Protein AF-A0A940ART0-F1 (afdb_monomer_lite)

Structure (mmCIF, N/CA/C/O backbone):
data_AF-A0A940ART0-F1
#
_entry.id   AF-A0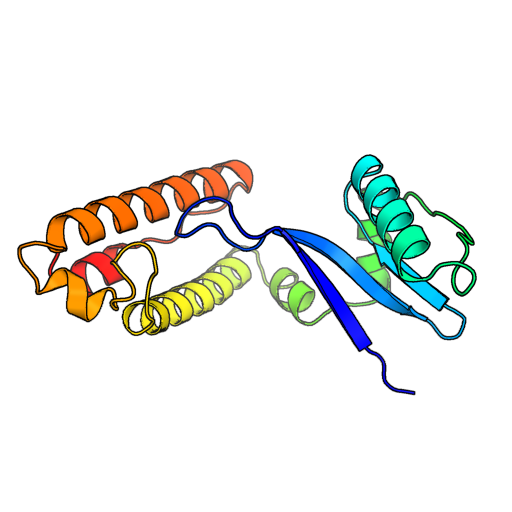A940ART0-F1
#
loop_
_atom_site.group_PDB
_atom_site.id
_atom_site.type_symbol
_atom_site.label_atom_id
_atom_site.label_alt_id
_atom_site.label_comp_id
_atom_site.label_asym_id
_atom_site.label_entity_id
_atom_site.label_seq_id
_atom_site.pdbx_PDB_ins_code
_atom_site.Cartn_x
_atom_site.Cartn_y
_atom_site.Cartn_z
_atom_site.occupancy
_atom_site.B_iso_or_equiv
_atom_site.auth_seq_id
_atom_site.auth_comp_id
_atom_site.auth_asym_id
_atom_site.auth_atom_id
_atom_site.pdbx_PDB_model_num
ATOM 1 N N . ALA A 1 1 ? 3.211 13.790 -30.205 1.00 50.28 1 ALA A N 1
ATOM 2 C CA . ALA A 1 1 ? 2.418 12.562 -30.009 1.00 50.28 1 ALA A CA 1
ATOM 3 C C . ALA A 1 1 ? 2.331 12.311 -28.513 1.00 50.28 1 ALA A C 1
ATOM 5 O O . ALA A 1 1 ? 3.366 12.383 -27.860 1.00 50.28 1 ALA A O 1
ATOM 6 N N . GLU A 1 2 ? 1.133 12.122 -27.962 1.00 52.03 2 GLU A N 1
ATOM 7 C CA . GLU A 1 2 ? 0.961 11.877 -26.525 1.00 52.03 2 GLU A CA 1
ATOM 8 C C . GLU A 1 2 ? 1.657 10.575 -26.121 1.00 52.03 2 GLU A C 1
ATOM 10 O O . GLU A 1 2 ? 1.363 9.498 -26.643 1.00 52.03 2 GLU A O 1
ATOM 15 N N . ARG A 1 3 ? 2.622 10.699 -25.209 1.00 63.81 3 ARG A N 1
ATOM 16 C CA . ARG A 1 3 ? 3.338 9.580 -24.605 1.00 63.81 3 ARG A CA 1
ATOM 17 C C . ARG A 1 3 ? 2.514 9.121 -23.411 1.00 63.81 3 ARG A C 1
ATOM 19 O O . ARG A 1 3 ? 2.660 9.669 -22.325 1.00 63.81 3 ARG A O 1
ATOM 26 N N . TRP A 1 4 ? 1.611 8.173 -23.624 1.00 79.31 4 TRP A N 1
ATOM 27 C CA . TRP A 1 4 ? 0.896 7.550 -22.518 1.00 79.31 4 TRP A CA 1
ATOM 28 C C . TRP A 1 4 ? 1.648 6.316 -22.027 1.00 79.31 4 TRP A C 1
ATOM 30 O O . TRP A 1 4 ? 2.200 5.534 -22.810 1.00 79.31 4 TRP A O 1
ATOM 40 N N . SER A 1 5 ? 1.660 6.168 -20.709 1.00 81.00 5 SER A N 1
ATOM 41 C CA . SER A 1 5 ? 2.113 4.981 -20.008 1.00 81.00 5 SER A CA 1
ATOM 42 C C . SER A 1 5 ? 1.091 4.609 -18.939 1.00 81.00 5 SER A C 1
ATOM 44 O O . SER A 1 5 ? 0.367 5.464 -18.425 1.00 81.00 5 SER A O 1
ATOM 46 N N . TRP A 1 6 ? 0.984 3.318 -18.647 1.00 81.75 6 TRP A N 1
ATOM 47 C CA . TRP A 1 6 ? 0.019 2.789 -17.696 1.00 81.75 6 TRP A CA 1
ATOM 48 C C . TRP A 1 6 ? 0.610 1.615 -16.925 1.00 81.75 6 TRP A C 1
ATOM 50 O O . TRP A 1 6 ? 1.357 0.810 -17.480 1.00 81.75 6 TRP A O 1
ATOM 60 N N . ASN A 1 7 ? 0.258 1.506 -15.646 1.00 83.69 7 ASN A N 1
ATOM 61 C CA . ASN A 1 7 ? 0.610 0.354 -14.828 1.00 83.69 7 ASN A CA 1
ATOM 62 C C . ASN A 1 7 ? -0.581 -0.595 -14.787 1.00 83.69 7 ASN A C 1
ATOM 64 O O . ASN A 1 7 ? -1.676 -0.215 -14.372 1.00 83.69 7 ASN A O 1
ATOM 68 N N . TRP A 1 8 ? -0.356 -1.839 -15.200 1.00 82.25 8 TRP A N 1
ATOM 69 C CA . TRP A 1 8 ? -1.316 -2.905 -14.977 1.00 82.25 8 TRP A CA 1
ATOM 70 C C . TRP A 1 8 ? -1.178 -3.385 -13.536 1.00 82.25 8 TRP A C 1
ATOM 72 O O . TRP A 1 8 ? -0.109 -3.848 -13.135 1.00 82.25 8 TRP A O 1
ATOM 82 N N . LEU A 1 9 ? -2.250 -3.239 -12.763 1.00 81.94 9 LEU A N 1
ATOM 83 C CA . LEU A 1 9 ? -2.268 -3.504 -11.331 1.00 81.94 9 LEU A CA 1
ATOM 84 C C . LEU A 1 9 ? -3.084 -4.757 -11.010 1.00 81.94 9 LEU A C 1
ATOM 86 O O . LEU A 1 9 ? -4.188 -4.945 -11.523 1.00 81.94 9 LEU A O 1
ATOM 90 N N . GLU A 1 10 ? -2.552 -5.579 -10.117 1.00 78.12 10 GLU A N 1
ATOM 91 C CA . GLU A 1 10 ? -3.314 -6.554 -9.346 1.00 78.12 10 GLU A CA 1
ATOM 92 C C . GLU A 1 10 ? -3.697 -5.903 -8.023 1.00 78.12 10 GLU A C 1
ATOM 94 O O . GLU A 1 10 ? -2.828 -5.452 -7.273 1.00 78.12 10 GLU A O 1
ATOM 99 N N . ARG A 1 11 ? -5.000 -5.842 -7.740 1.00 72.94 11 ARG A N 1
ATOM 100 C CA . ARG A 1 11 ? -5.470 -5.335 -6.451 1.00 72.94 11 ARG A CA 1
ATOM 101 C C . ARG A 1 11 ? -5.043 -6.287 -5.347 1.00 72.94 11 ARG A C 1
ATOM 103 O O . ARG A 1 11 ? -5.284 -7.490 -5.455 1.00 72.94 11 ARG A O 1
ATOM 110 N N . GLY A 1 12 ? -4.461 -5.743 -4.283 1.00 60.41 12 GLY A N 1
ATOM 111 C CA . GLY A 1 12 ? -4.141 -6.513 -3.086 1.00 60.41 12 GLY A CA 1
ATOM 112 C C . GLY A 1 12 ? -5.377 -7.261 -2.575 1.00 60.41 12 GLY A C 1
ATOM 113 O O . GLY A 1 12 ? -6.456 -6.684 -2.441 1.00 60.41 12 GLY A O 1
ATOM 114 N N . ALA A 1 13 ? -5.234 -8.564 -2.317 1.00 46.66 13 ALA A N 1
ATOM 115 C CA . ALA A 1 13 ? -6.346 -9.446 -1.945 1.00 46.66 13 ALA A CA 1
ATOM 116 C C . ALA A 1 13 ? -6.867 -9.238 -0.503 1.00 46.66 13 ALA A C 1
ATOM 118 O O . ALA A 1 13 ? -7.860 -9.852 -0.119 1.00 46.66 13 ALA A O 1
ATOM 119 N N . MET A 1 14 ? -6.224 -8.382 0.298 1.00 44.31 14 MET A N 1
ATOM 120 C CA . MET A 1 14 ? -6.563 -8.098 1.698 1.00 44.31 14 MET A CA 1
ATOM 121 C C . MET A 1 14 ? -6.641 -6.589 1.939 1.00 44.31 14 MET A C 1
ATOM 123 O O . MET A 1 14 ? -5.988 -5.805 1.248 1.00 44.31 14 MET A O 1
ATOM 127 N N . MET A 1 15 ? -7.465 -6.166 2.906 1.00 36.78 15 MET A N 1
ATOM 128 C CA . MET A 1 15 ? -7.635 -4.741 3.194 1.00 36.78 15 MET A CA 1
ATOM 129 C C . MET A 1 15 ? -6.355 -4.133 3.774 1.00 36.78 15 MET A C 1
ATOM 131 O O . MET A 1 15 ? -5.968 -4.449 4.889 1.00 36.78 15 MET A O 1
ATOM 135 N N . GLY A 1 16 ? -5.734 -3.251 2.986 1.00 46.62 16 GLY A N 1
ATOM 136 C CA . GLY A 1 16 ? -4.417 -2.671 3.265 1.00 46.62 16 GLY A CA 1
ATOM 137 C C . GLY A 1 16 ? -3.352 -3.033 2.226 1.00 46.62 16 GLY A C 1
ATOM 138 O O . GLY A 1 16 ? -2.393 -2.284 2.071 1.00 46.62 16 GLY A O 1
ATOM 139 N N . GLY A 1 17 ? -3.560 -4.106 1.452 1.00 47.41 17 GLY A N 1
ATOM 140 C CA . GLY A 1 17 ? -2.586 -4.574 0.470 1.00 47.41 17 GLY A CA 1
ATOM 141 C C . GLY A 1 17 ? -2.352 -3.551 -0.640 1.00 47.41 17 GLY A C 1
ATOM 142 O O . GLY A 1 17 ? -3.289 -3.173 -1.347 1.00 47.41 17 GLY A O 1
ATOM 143 N N . MET A 1 18 ? -1.099 -3.118 -0.801 1.00 54.75 18 MET A N 1
ATOM 144 C CA . MET A 1 18 ? -0.706 -2.240 -1.902 1.00 54.75 18 MET A CA 1
ATOM 145 C C . MET A 1 18 ? -0.989 -2.919 -3.247 1.00 54.75 18 MET A C 1
ATOM 147 O O . MET A 1 18 ? -0.723 -4.112 -3.423 1.00 54.75 18 MET A O 1
ATOM 151 N N . ASP A 1 19 ? -1.515 -2.150 -4.202 1.00 74.12 19 ASP A N 1
ATOM 152 C CA . ASP A 1 19 ? -1.696 -2.615 -5.573 1.00 74.12 19 ASP A CA 1
ATOM 153 C C . ASP A 1 19 ? -0.348 -3.076 -6.135 1.00 74.12 19 ASP A C 1
ATOM 155 O O . ASP A 1 19 ? 0.631 -2.325 -6.188 1.00 74.12 19 ASP A O 1
ATOM 159 N N . ARG A 1 20 ? -0.288 -4.329 -6.577 1.00 71.75 20 ARG A N 1
ATOM 160 C CA . ARG A 1 20 ? 0.927 -4.889 -7.149 1.00 71.75 20 ARG A CA 1
ATOM 161 C C . ARG A 1 20 ? 0.999 -4.526 -8.622 1.00 71.75 20 ARG A C 1
ATOM 163 O O . ARG A 1 20 ? 0.130 -4.907 -9.404 1.00 71.75 20 ARG A O 1
ATOM 170 N N . ILE A 1 21 ? 2.084 -3.874 -9.032 1.00 80.19 21 ILE A N 1
ATOM 171 C CA . ILE A 1 21 ? 2.361 -3.651 -10.454 1.00 80.19 21 ILE A CA 1
ATOM 172 C C . ILE A 1 21 ? 2.720 -4.990 -11.106 1.00 80.19 21 ILE A C 1
ATOM 174 O O . ILE A 1 21 ? 3.742 -5.613 -10.804 1.00 80.19 21 ILE A O 1
ATOM 178 N N . LEU A 1 22 ? 1.860 -5.441 -12.014 1.00 81.88 22 LEU A N 1
ATOM 179 C CA . LEU A 1 22 ? 2.071 -6.629 -12.826 1.00 81.88 22 LEU A CA 1
ATOM 180 C C . LEU A 1 22 ? 2.962 -6.315 -14.030 1.00 81.88 22 LEU A C 1
ATOM 182 O O . LEU A 1 22 ? 3.933 -7.030 -14.286 1.00 81.88 22 LEU A O 1
ATOM 186 N N . ALA A 1 23 ? 2.655 -5.239 -14.748 1.00 84.56 23 ALA A N 1
ATOM 187 C CA . ALA A 1 23 ? 3.419 -4.810 -15.910 1.00 84.56 23 ALA A CA 1
ATOM 188 C C . ALA A 1 23 ? 3.329 -3.296 -16.101 1.00 84.56 23 ALA A C 1
ATOM 190 O O . ALA A 1 23 ? 2.321 -2.675 -15.759 1.00 84.56 23 ALA A O 1
ATOM 191 N N . HIS A 1 24 ? 4.367 -2.728 -16.703 1.00 85.75 24 HIS A N 1
ATOM 192 C CA . HIS A 1 24 ? 4.345 -1.373 -17.230 1.00 85.75 24 HIS A CA 1
ATOM 193 C C . HIS A 1 24 ? 4.062 -1.421 -18.731 1.00 85.75 24 HIS A C 1
ATOM 195 O O . HIS A 1 24 ? 4.720 -2.156 -19.467 1.00 85.75 24 HIS A O 1
ATOM 201 N N . LEU A 1 25 ? 3.070 -0.661 -19.183 1.00 89.25 25 LEU A N 1
ATOM 202 C CA . LEU A 1 25 ? 2.672 -0.572 -20.581 1.00 89.25 25 LEU A CA 1
ATOM 203 C C . LEU A 1 25 ? 2.961 0.838 -21.080 1.00 89.25 25 LEU A C 1
ATOM 205 O O . LEU A 1 25 ? 2.524 1.812 -20.471 1.00 89.25 25 LEU A O 1
ATOM 209 N N . SER A 1 26 ? 3.655 0.964 -22.205 1.00 87.94 26 SER A N 1
ATOM 210 C CA . SER A 1 26 ? 3.927 2.265 -22.816 1.00 87.94 26 SER A CA 1
ATOM 211 C C . SER A 1 26 ? 3.775 2.220 -24.329 1.00 87.94 26 SER A C 1
ATOM 213 O O . SER A 1 26 ? 4.085 1.223 -24.986 1.00 87.94 26 SER A O 1
ATOM 215 N N . ARG A 1 27 ? 3.278 3.315 -24.906 1.00 84.25 27 ARG A N 1
ATOM 216 C CA . ARG A 1 27 ? 3.183 3.440 -26.360 1.00 84.25 27 ARG A CA 1
ATOM 217 C C . ARG A 1 27 ? 4.548 3.733 -26.974 1.00 84.25 27 ARG A C 1
ATOM 219 O O . ARG A 1 27 ? 5.235 4.668 -26.564 1.00 84.25 27 ARG A O 1
ATOM 226 N N . THR A 1 28 ? 4.884 2.993 -28.022 1.00 82.56 28 THR A N 1
ATOM 227 C CA . THR A 1 28 ? 5.987 3.302 -28.936 1.00 82.56 28 THR A CA 1
ATOM 228 C C . THR A 1 28 ? 5.423 3.867 -30.250 1.00 82.56 28 THR A C 1
ATOM 230 O O . THR A 1 28 ? 4.208 3.809 -30.472 1.00 82.56 28 THR A O 1
ATOM 233 N N . PRO A 1 29 ? 6.253 4.458 -31.132 1.00 80.88 29 PRO A N 1
ATOM 234 C CA . PRO A 1 29 ? 5.789 4.923 -32.442 1.00 80.88 29 PRO A CA 1
ATOM 235 C C . PRO A 1 29 ? 5.077 3.826 -33.245 1.00 80.88 29 PRO A C 1
ATOM 237 O O . PRO A 1 29 ? 4.038 4.090 -33.847 1.00 80.88 29 PRO A O 1
ATOM 240 N N . ASP A 1 30 ? 5.588 2.596 -33.145 1.00 82.69 30 ASP A N 1
ATOM 241 C CA . ASP A 1 30 ? 5.177 1.461 -33.972 1.00 82.69 30 ASP A CA 1
ATOM 242 C C . ASP A 1 30 ? 4.384 0.393 -33.197 1.00 82.69 30 ASP A C 1
ATOM 244 O O . ASP A 1 30 ? 4.125 -0.689 -33.722 1.00 82.69 30 ASP A O 1
ATOM 248 N N . GLY A 1 31 ? 3.993 0.655 -31.944 1.00 86.44 31 GLY A N 1
ATOM 249 C CA . GLY A 1 31 ? 3.235 -0.323 -31.168 1.00 86.44 31 GLY A CA 1
ATOM 250 C C . GLY A 1 31 ? 3.129 -0.056 -29.669 1.00 86.44 31 GLY A C 1
ATOM 251 O O . GLY A 1 31 ? 3.056 1.081 -29.199 1.00 86.44 31 GLY A O 1
ATOM 252 N N . LEU A 1 32 ? 3.069 -1.155 -28.921 1.00 87.88 32 LEU A N 1
ATOM 253 C CA . LEU A 1 32 ? 2.921 -1.195 -27.472 1.00 87.88 32 LEU A CA 1
ATOM 254 C C . LEU A 1 32 ? 4.102 -1.964 -26.879 1.00 87.88 32 LEU A C 1
ATOM 256 O O . LEU A 1 32 ? 4.333 -3.119 -27.236 1.00 87.88 32 LEU A O 1
ATOM 260 N N . LEU A 1 33 ? 4.833 -1.330 -25.967 1.00 89.62 33 LEU A N 1
ATOM 261 C CA . LEU A 1 33 ? 5.858 -1.978 -25.162 1.00 89.62 33 LEU A CA 1
ATOM 262 C C . LEU A 1 33 ? 5.248 -2.411 -23.829 1.00 89.62 33 LEU A C 1
ATOM 264 O O . LEU A 1 33 ? 4.572 -1.625 -23.167 1.00 89.62 33 LEU A O 1
ATOM 268 N N . VAL A 1 34 ? 5.513 -3.657 -23.438 1.00 89.06 34 VAL A N 1
ATOM 269 C CA . VAL A 1 34 ? 5.074 -4.233 -22.164 1.00 89.06 34 VAL A CA 1
ATOM 270 C C . VAL A 1 34 ? 6.296 -4.745 -21.416 1.00 89.06 34 VAL A C 1
ATOM 272 O O . VAL A 1 34 ? 6.975 -5.663 -21.878 1.00 89.06 34 VAL A O 1
ATOM 275 N N . GLU A 1 35 ? 6.573 -4.161 -20.257 1.00 87.75 35 GLU A N 1
ATOM 276 C CA . GLU A 1 35 ? 7.710 -4.513 -19.410 1.00 87.75 35 GLU A CA 1
ATOM 277 C C . GLU A 1 35 ? 7.226 -5.210 -18.137 1.00 87.75 35 GLU A C 1
ATOM 279 O O . GLU A 1 35 ? 6.352 -4.716 -17.424 1.00 87.75 35 GLU A O 1
ATOM 284 N N . CYS A 1 36 ? 7.801 -6.380 -17.848 1.00 85.81 36 CYS A N 1
ATOM 285 C CA . CYS A 1 36 ? 7.457 -7.202 -16.687 1.00 85.81 36 CYS A CA 1
ATOM 286 C C . CYS A 1 36 ? 8.737 -7.7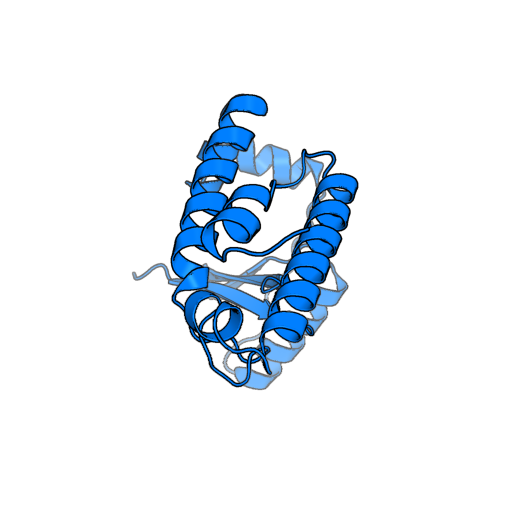75 -16.068 1.00 85.81 36 CYS A C 1
ATOM 288 O O . CYS A 1 36 ? 9.705 -8.044 -16.774 1.00 85.81 36 CYS A O 1
ATOM 290 N N . MET A 1 37 ? 8.716 -8.057 -14.764 1.00 79.00 37 MET A N 1
ATOM 291 C CA . MET A 1 37 ? 9.864 -8.646 -14.052 1.00 79.00 37 MET A CA 1
ATOM 292 C C . MET A 1 37 ? 9.956 -10.177 -14.160 1.00 79.00 37 MET A C 1
ATOM 294 O O . MET A 1 37 ? 10.956 -10.764 -13.762 1.00 79.00 37 MET A O 1
ATOM 298 N N . ALA A 1 38 ? 8.925 -10.846 -14.683 1.00 78.69 38 ALA A N 1
ATOM 299 C CA . ALA A 1 38 ? 8.874 -12.303 -14.770 1.00 78.69 38 ALA A CA 1
ATOM 300 C C . ALA A 1 38 ? 8.412 -12.765 -16.154 1.00 78.69 38 ALA A C 1
ATOM 302 O O . ALA A 1 38 ? 7.462 -12.218 -16.715 1.00 78.69 38 ALA A O 1
ATOM 303 N N . LYS A 1 39 ? 9.043 -13.828 -16.671 1.00 77.81 39 LYS A N 1
ATOM 304 C CA . LYS A 1 39 ? 8.712 -14.409 -17.981 1.00 77.81 39 LYS A CA 1
ATOM 305 C C . LYS A 1 39 ? 7.254 -14.868 -18.064 1.00 77.81 39 LYS A C 1
ATOM 307 O O . LYS A 1 39 ? 6.578 -14.487 -19.009 1.00 77.81 39 LYS A O 1
ATOM 312 N N . GLY A 1 40 ? 6.774 -15.608 -17.059 1.00 81.25 40 GLY A N 1
ATOM 313 C CA . GLY A 1 40 ? 5.380 -16.069 -17.022 1.00 81.25 40 GLY A CA 1
ATOM 314 C C . GLY A 1 40 ? 4.392 -14.905 -17.089 1.00 81.25 40 GLY A C 1
ATOM 315 O O . GLY A 1 40 ? 3.444 -14.936 -17.857 1.00 81.25 40 GLY A O 1
ATOM 316 N N . ARG A 1 41 ? 4.711 -13.792 -16.422 1.00 83.75 41 ARG A N 1
ATOM 317 C CA . ARG A 1 41 ? 3.880 -12.588 -16.469 1.00 83.75 41 ARG A CA 1
ATOM 318 C C . ARG A 1 41 ? 3.869 -11.908 -17.837 1.00 83.75 41 ARG A C 1
ATOM 320 O O . ARG A 1 41 ? 2.852 -11.354 -18.234 1.00 83.75 41 ARG A O 1
ATOM 327 N N . ALA A 1 42 ? 4.979 -11.962 -18.570 1.00 85.06 42 ALA A N 1
ATOM 328 C CA . ALA A 1 42 ? 5.023 -11.485 -19.948 1.00 85.06 42 ALA A CA 1
ATOM 329 C C . ALA A 1 42 ? 4.207 -12.380 -20.899 1.00 85.06 42 ALA A C 1
ATOM 331 O O . ALA A 1 42 ? 3.718 -11.894 -21.918 1.00 85.06 42 ALA A O 1
ATOM 332 N N . ASP A 1 43 ? 4.075 -13.673 -20.591 1.00 86.62 43 ASP A N 1
ATOM 333 C CA . ASP A 1 43 ? 3.200 -14.593 -21.325 1.00 86.62 43 ASP A CA 1
ATOM 334 C C . ASP A 1 43 ? 1.721 -14.278 -21.029 1.00 86.62 43 ASP A C 1
ATOM 336 O O . ASP A 1 43 ? 0.941 -14.102 -21.966 1.00 86.62 43 ASP A O 1
ATOM 340 N N . ASP A 1 44 ? 1.366 -14.076 -19.756 1.00 85.50 44 ASP A N 1
ATOM 341 C CA . ASP A 1 44 ? 0.010 -13.692 -19.333 1.00 85.50 44 ASP A CA 1
ATOM 342 C C . ASP A 1 44 ? -0.420 -12.341 -19.929 1.00 85.50 44 ASP A C 1
ATOM 344 O O . ASP A 1 44 ? -1.523 -12.201 -20.464 1.00 85.50 44 ASP A O 1
ATOM 348 N N . ALA A 1 45 ? 0.470 -11.342 -19.889 1.00 87.31 45 ALA A N 1
ATOM 349 C CA . ALA A 1 45 ? 0.219 -10.021 -20.457 1.00 87.31 45 ALA A CA 1
ATOM 350 C C . ALA A 1 45 ? -0.029 -10.088 -21.964 1.00 87.31 45 ALA A C 1
ATOM 352 O O . ALA A 1 45 ? -0.955 -9.456 -22.471 1.00 87.31 45 ALA A O 1
ATOM 353 N N . ARG A 1 46 ? 0.774 -10.883 -22.680 1.00 87.44 46 ARG A N 1
ATOM 354 C CA . ARG A 1 46 ? 0.594 -11.100 -24.114 1.00 87.44 46 ARG A CA 1
ATOM 355 C C . ARG A 1 46 ? -0.771 -11.715 -24.403 1.00 87.44 46 ARG A C 1
ATOM 357 O O . ARG A 1 46 ? -1.489 -11.182 -25.243 1.00 87.44 46 ARG A O 1
ATOM 364 N N . ALA A 1 47 ? -1.118 -12.805 -23.719 1.00 88.00 47 ALA A N 1
ATOM 365 C CA . ALA A 1 47 ? -2.380 -13.503 -23.941 1.00 88.00 47 ALA A CA 1
ATOM 366 C C . ALA A 1 47 ? -3.583 -12.574 -23.714 1.00 88.00 47 ALA A C 1
ATOM 368 O O . ALA A 1 47 ? -4.510 -12.548 -24.522 1.00 88.00 47 ALA A O 1
ATOM 369 N N . MET A 1 48 ? -3.535 -11.759 -22.656 1.00 87.88 48 MET A N 1
ATOM 370 C CA . MET A 1 48 ? -4.565 -10.763 -22.366 1.00 87.88 48 MET A CA 1
ATOM 371 C C . MET A 1 48 ? -4.665 -9.696 -23.467 1.00 87.88 48 MET A C 1
ATOM 373 O O . MET A 1 48 ? -5.762 -9.402 -23.938 1.00 87.88 48 MET A O 1
ATOM 377 N N . ILE A 1 49 ? -3.536 -9.144 -23.920 1.00 88.38 49 ILE A N 1
ATOM 378 C CA . ILE A 1 49 ? -3.524 -8.098 -24.952 1.00 88.38 49 ILE A CA 1
ATOM 379 C C . ILE A 1 49 ? -4.012 -8.640 -26.296 1.00 88.38 49 ILE A C 1
ATOM 381 O O . ILE A 1 49 ? -4.825 -7.985 -26.939 1.00 88.38 49 ILE A O 1
ATOM 385 N N . GLU A 1 50 ? -3.564 -9.826 -26.715 1.00 88.06 50 GLU A N 1
ATOM 386 C CA . GLU A 1 50 ? -4.022 -10.463 -27.958 1.00 88.06 50 GLU A CA 1
ATOM 387 C C . GLU A 1 50 ? -5.530 -10.774 -27.898 1.00 88.06 50 GLU A C 1
ATOM 389 O O . GLU A 1 50 ? -6.246 -10.538 -28.871 1.00 88.06 50 GLU A O 1
ATOM 394 N N . ALA A 1 51 ? -6.045 -11.212 -26.743 1.00 87.06 51 ALA A N 1
ATOM 395 C CA . ALA A 1 51 ? -7.478 -11.437 -26.554 1.00 87.06 51 ALA A CA 1
ATOM 396 C C . ALA A 1 51 ? -8.304 -10.140 -26.649 1.00 87.06 51 ALA A C 1
ATOM 398 O O . ALA A 1 51 ? -9.374 -10.137 -27.256 1.00 87.06 51 ALA A O 1
ATOM 399 N N . CYS A 1 52 ? -7.812 -9.035 -26.081 1.00 86.69 52 CYS A N 1
ATOM 400 C CA . CYS A 1 52 ? -8.505 -7.743 -26.091 1.00 86.69 52 CYS A CA 1
ATOM 401 C C . CYS A 1 52 ? -8.393 -7.005 -27.434 1.00 86.69 52 CYS A C 1
ATOM 403 O O . CYS A 1 52 ? -9.351 -6.377 -27.879 1.00 86.69 52 CYS A O 1
ATOM 405 N N . ALA A 1 53 ? -7.221 -7.046 -28.069 1.00 83.44 53 ALA A N 1
ATOM 406 C CA . ALA A 1 53 ? -6.948 -6.335 -29.315 1.00 83.44 53 ALA A CA 1
ATOM 407 C C . ALA A 1 53 ? -7.432 -7.099 -30.558 1.00 83.44 53 ALA A C 1
ATOM 409 O O . ALA A 1 53 ? -7.537 -6.512 -31.639 1.00 83.44 53 ALA A O 1
ATOM 410 N N . GLY A 1 54 ? -7.711 -8.400 -30.432 1.00 79.00 54 GLY A N 1
ATOM 411 C CA . GLY A 1 54 ? -8.044 -9.254 -31.567 1.00 79.00 54 GLY A CA 1
ATOM 412 C C . GLY A 1 54 ? -6.951 -9.186 -32.638 1.00 79.00 54 GLY A C 1
ATOM 413 O O . GLY A 1 54 ? -5.768 -9.296 -32.341 1.00 79.00 54 GLY A O 1
ATOM 414 N N . GLY A 1 55 ? -7.332 -8.948 -33.897 1.00 79.00 55 GLY A N 1
ATOM 415 C CA . GLY A 1 55 ? -6.381 -8.824 -35.012 1.00 79.00 55 GLY A CA 1
ATOM 416 C C . GLY A 1 55 ? -5.616 -7.494 -35.089 1.00 79.00 55 GLY A C 1
ATOM 417 O O . GLY A 1 55 ? -4.807 -7.325 -35.998 1.00 79.00 55 GLY A O 1
ATOM 418 N N . ALA A 1 56 ? -5.876 -6.535 -34.192 1.00 81.56 56 ALA A N 1
ATOM 419 C CA . ALA A 1 56 ? -5.256 -5.208 -34.239 1.00 81.56 56 ALA A CA 1
ATOM 420 C C . ALA A 1 56 ? -3.850 -5.161 -33.619 1.00 81.56 56 ALA A C 1
ATOM 422 O O . ALA A 1 56 ? -3.110 -4.205 -33.852 1.00 81.56 56 ALA A O 1
ATOM 423 N N . ALA A 1 57 ? -3.474 -6.174 -32.838 1.00 80.31 57 ALA A N 1
ATOM 424 C CA . ALA A 1 57 ? -2.138 -6.305 -32.277 1.00 80.31 57 ALA A CA 1
ATOM 425 C C . ALA A 1 57 ? -1.648 -7.741 -32.447 1.00 80.31 57 ALA A C 1
ATOM 427 O O . ALA A 1 57 ? -2.365 -8.695 -32.161 1.00 80.31 57 ALA A O 1
ATOM 428 N N . ALA A 1 58 ? -0.405 -7.885 -32.890 1.00 81.50 58 ALA A N 1
ATOM 429 C CA . ALA A 1 58 ? 0.286 -9.160 -32.936 1.00 81.50 58 ALA A CA 1
ATOM 430 C C . ALA A 1 58 ? 1.603 -9.030 -32.181 1.00 81.50 58 ALA A C 1
ATOM 432 O O . ALA A 1 58 ? 2.239 -7.972 -32.181 1.00 81.50 58 ALA A O 1
ATOM 433 N N . PHE A 1 59 ? 2.026 -10.115 -31.544 1.00 85.38 59 PHE A N 1
ATOM 434 C CA . PHE A 1 59 ? 3.337 -10.170 -30.925 1.00 85.38 59 PHE A CA 1
ATOM 435 C C . PHE A 1 59 ? 4.443 -9.931 -31.960 1.00 85.38 59 PHE A C 1
ATOM 437 O O . PHE A 1 59 ? 4.603 -10.708 -32.900 1.00 85.38 59 PHE A O 1
ATOM 444 N N . ALA A 1 60 ? 5.220 -8.868 -31.753 1.00 87.56 60 ALA A N 1
ATOM 445 C CA . ALA A 1 60 ? 6.343 -8.524 -32.616 1.00 87.56 60 ALA A CA 1
ATOM 446 C C . ALA A 1 60 ? 7.647 -9.176 -32.134 1.00 87.56 60 ALA A C 1
ATOM 448 O O . ALA A 1 60 ? 8.293 -9.915 -32.874 1.00 87.56 60 ALA A O 1
ATOM 449 N N . SER A 1 61 ? 8.051 -8.910 -30.889 1.00 87.69 61 SER A N 1
ATOM 450 C CA . SER A 1 61 ? 9.307 -9.413 -30.332 1.00 87.69 61 SER A CA 1
ATOM 451 C C . SER A 1 61 ? 9.302 -9.428 -28.801 1.00 87.69 61 SER A C 1
ATOM 453 O O . SER A 1 61 ? 8.461 -8.813 -28.145 1.00 87.69 61 SER A O 1
ATOM 455 N N . ARG A 1 62 ? 10.264 -10.156 -28.221 1.00 86.19 62 ARG A N 1
ATOM 456 C CA . ARG A 1 62 ? 10.562 -10.155 -26.785 1.00 86.19 62 ARG A CA 1
ATOM 457 C C . ARG A 1 62 ? 12.059 -10.003 -26.593 1.00 86.19 62 ARG A C 1
ATOM 459 O O . ARG A 1 62 ? 12.833 -10.762 -27.167 1.00 86.19 62 ARG A O 1
ATOM 466 N N . SER A 1 63 ? 12.434 -9.089 -25.709 1.00 82.94 63 SER A N 1
ATOM 467 C CA . SER A 1 63 ? 13.772 -9.023 -25.136 1.00 82.94 63 SER A CA 1
ATOM 468 C C . SER A 1 63 ? 13.697 -9.480 -23.686 1.00 82.94 63 SER A C 1
ATOM 470 O O . SER A 1 63 ? 12.869 -8.986 -22.925 1.00 82.94 63 SER A O 1
ATOM 472 N N . VAL A 1 64 ? 14.551 -10.425 -23.305 1.00 81.31 64 VAL A N 1
ATOM 473 C CA . VAL A 1 64 ? 14.785 -10.766 -21.900 1.00 81.31 64 VAL A CA 1
ATOM 474 C C . VAL A 1 64 ? 16.136 -10.180 -21.548 1.00 81.31 64 VAL A C 1
ATOM 47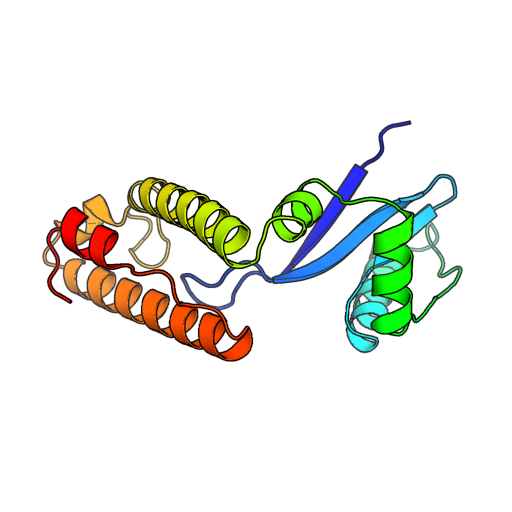6 O O . VAL A 1 64 ? 17.121 -10.489 -22.210 1.00 81.31 64 VAL A O 1
ATOM 479 N N . GLN A 1 65 ? 16.166 -9.314 -20.546 1.00 74.31 65 GLN A N 1
ATOM 480 C CA . GLN A 1 65 ? 17.403 -8.728 -20.053 1.00 74.31 65 GLN A CA 1
ATOM 481 C C . GLN A 1 65 ? 17.731 -9.342 -18.705 1.00 74.31 65 GLN A C 1
ATOM 483 O O . GLN A 1 65 ? 16.841 -9.583 -17.884 1.00 74.31 65 GLN A O 1
ATOM 488 N N . SER A 1 66 ? 19.013 -9.592 -18.476 1.00 72.94 66 SER A N 1
ATOM 489 C CA . SER A 1 66 ? 19.490 -9.865 -17.130 1.00 72.94 66 SER A CA 1
ATOM 490 C C . SER A 1 66 ? 19.315 -8.624 -16.254 1.00 72.94 66 SER A C 1
ATOM 492 O O . SER A 1 66 ? 19.295 -7.485 -16.729 1.00 72.94 66 SER A O 1
ATOM 494 N N . VAL A 1 67 ? 19.245 -8.843 -14.942 1.00 59.28 67 VAL A N 1
ATOM 495 C CA . VAL A 1 67 ? 19.215 -7.757 -13.952 1.00 59.28 67 VAL A CA 1
ATOM 496 C C . VAL A 1 67 ? 20.411 -6.812 -14.146 1.00 59.28 67 VAL A C 1
ATOM 498 O O . VAL A 1 67 ? 20.253 -5.595 -14.078 1.00 59.28 67 VAL A O 1
ATOM 501 N N . GLN A 1 68 ? 21.589 -7.354 -14.477 1.00 55.84 68 GLN A N 1
ATOM 502 C CA . GLN A 1 68 ? 22.809 -6.576 -14.717 1.00 55.84 68 GLN A CA 1
ATOM 503 C C . GLN A 1 68 ? 22.715 -5.681 -15.963 1.00 55.84 68 GLN A C 1
ATOM 505 O O . GLN A 1 68 ? 23.121 -4.521 -15.913 1.00 55.84 68 GLN A O 1
ATOM 510 N N . GLU A 1 69 ? 22.150 -6.174 -17.066 1.00 66.25 69 GLU A N 1
ATOM 511 C CA . GLU A 1 69 ? 21.955 -5.377 -18.287 1.00 66.25 69 GLU A CA 1
ATOM 512 C C . GLU A 1 69 ? 20.896 -4.286 -18.095 1.00 66.25 69 GLU A C 1
ATOM 514 O O . GLU A 1 69 ? 21.070 -3.166 -18.578 1.00 66.25 69 GLU A O 1
ATOM 519 N N . ALA A 1 70 ? 19.828 -4.580 -17.347 1.00 64.25 70 ALA A N 1
ATOM 520 C CA . ALA A 1 70 ? 18.796 -3.604 -17.007 1.00 64.25 70 ALA A CA 1
ATOM 521 C C . ALA A 1 70 ? 19.353 -2.465 -16.129 1.00 64.25 70 ALA A C 1
ATOM 523 O O . ALA A 1 70 ? 19.080 -1.290 -16.390 1.00 64.25 70 ALA A O 1
ATOM 524 N N . LEU A 1 71 ? 20.188 -2.800 -15.138 1.00 59.66 71 LEU A N 1
ATOM 525 C CA . LEU A 1 71 ? 20.919 -1.832 -14.311 1.00 59.66 71 LEU A CA 1
ATOM 526 C C . LEU A 1 71 ? 21.854 -0.959 -15.162 1.00 59.66 71 LEU A C 1
ATOM 528 O O . LEU A 1 71 ? 21.811 0.268 -15.067 1.00 59.66 71 LEU A O 1
ATOM 532 N N . ALA A 1 72 ? 22.651 -1.572 -16.042 1.00 64.38 72 ALA A N 1
ATOM 533 C CA . ALA A 1 72 ? 23.575 -0.856 -16.923 1.00 64.38 72 ALA A CA 1
ATOM 534 C C . ALA A 1 72 ? 22.860 0.080 -17.915 1.00 64.38 72 ALA A C 1
ATOM 536 O O . ALA A 1 72 ? 23.377 1.151 -18.239 1.00 64.38 72 ALA A O 1
ATOM 537 N N . ARG A 1 73 ? 21.665 -0.298 -18.390 1.00 65.00 73 ARG A N 1
ATOM 538 C CA . ARG A 1 73 ? 20.825 0.551 -19.245 1.00 65.00 73 ARG A CA 1
ATOM 539 C C . ARG A 1 73 ? 20.251 1.741 -18.474 1.00 65.00 73 ARG A C 1
ATOM 541 O O . ARG A 1 73 ? 20.381 2.863 -18.952 1.00 65.00 73 ARG A O 1
ATOM 548 N N . ARG A 1 74 ? 19.714 1.526 -17.264 1.00 57.25 74 ARG A N 1
ATOM 549 C CA . ARG A 1 74 ? 19.241 2.616 -16.384 1.00 57.25 74 ARG A CA 1
ATOM 550 C C . ARG A 1 74 ? 20.329 3.652 -16.100 1.00 57.25 74 ARG A C 1
ATOM 552 O O . ARG A 1 74 ? 20.062 4.846 -16.144 1.00 57.25 74 ARG A O 1
ATOM 559 N N . LEU A 1 75 ? 21.563 3.202 -15.873 1.00 58.75 75 LEU A N 1
ATOM 560 C CA . LEU A 1 75 ? 22.723 4.084 -15.688 1.00 58.75 75 LEU A CA 1
ATOM 561 C C . LEU A 1 75 ? 23.019 4.962 -16.920 1.00 58.75 75 LEU A C 1
ATOM 563 O O . LEU A 1 75 ? 23.551 6.057 -16.766 1.00 58.75 75 LEU A O 1
ATOM 567 N N . LYS A 1 76 ? 22.680 4.505 -18.134 1.00 62.97 76 LYS A N 1
ATOM 568 C CA . LYS A 1 76 ? 22.869 5.256 -19.390 1.00 62.97 76 LYS A CA 1
ATOM 569 C C . LYS A 1 76 ? 21.693 6.160 -19.755 1.00 62.97 76 LYS A C 1
ATOM 571 O O . LYS A 1 76 ? 21.916 7.208 -20.349 1.00 62.97 76 LYS A O 1
ATOM 576 N N . GLU A 1 77 ? 20.465 5.744 -19.459 1.00 59.59 77 GLU A N 1
ATOM 577 C CA . GLU A 1 77 ? 19.237 6.468 -19.833 1.00 59.59 77 GLU A CA 1
ATOM 578 C C . GLU A 1 77 ? 18.910 7.633 -18.883 1.00 59.59 77 GLU A C 1
ATOM 580 O O . GLU A 1 77 ? 18.069 8.469 -19.208 1.00 59.59 77 GLU A O 1
ATOM 585 N N . GLY A 1 78 ? 19.631 7.737 -17.762 1.00 48.31 78 GLY A N 1
ATOM 586 C CA . GLY A 1 78 ? 19.396 8.740 -16.729 1.00 48.31 78 GLY A CA 1
ATOM 587 C C . GLY A 1 78 ? 18.218 8.357 -15.824 1.00 48.31 78 GLY A C 1
ATOM 588 O O . GLY A 1 78 ? 17.371 7.543 -16.202 1.00 48.31 78 GLY A O 1
ATOM 589 N N . PRO A 1 79 ? 18.167 8.886 -14.593 1.00 45.31 79 PRO A N 1
ATOM 590 C CA . PRO A 1 79 ? 17.115 8.525 -13.657 1.00 45.31 79 PRO A CA 1
ATOM 591 C C . PRO A 1 79 ? 15.742 9.063 -14.112 1.00 45.31 79 PRO A C 1
ATOM 593 O O . PRO A 1 79 ? 15.615 10.218 -14.509 1.00 45.31 79 PRO A O 1
ATOM 596 N N . SER A 1 80 ? 14.695 8.230 -14.033 1.00 48.50 80 SER A N 1
ATOM 597 C CA . SER A 1 80 ? 13.313 8.722 -13.917 1.00 48.50 80 SER A CA 1
ATOM 598 C C . SER A 1 80 ? 13.147 9.477 -12.586 1.00 48.50 80 SER A C 1
ATOM 600 O O . SER A 1 80 ? 13.978 9.300 -11.695 1.00 48.50 80 SER A O 1
ATOM 602 N N . PRO A 1 81 ? 12.071 10.253 -12.375 1.00 45.59 81 PRO A N 1
ATOM 603 C CA . PRO A 1 81 ? 11.802 10.874 -11.074 1.00 45.59 81 PRO A CA 1
ATOM 604 C C . PRO A 1 81 ? 11.786 9.868 -9.905 1.00 45.59 81 PRO A C 1
ATOM 606 O O . PRO A 1 81 ? 12.180 10.207 -8.793 1.00 45.59 81 PRO A O 1
ATOM 609 N N . GLU A 1 82 ? 11.403 8.605 -10.148 1.00 40.75 82 GLU A N 1
ATOM 610 C CA . GLU A 1 82 ? 11.522 7.537 -9.143 1.00 40.75 82 GLU A CA 1
ATOM 611 C C . GLU A 1 82 ? 12.981 7.096 -8.924 1.00 40.75 82 GLU A C 1
ATOM 613 O O . GLU A 1 82 ? 13.379 6.771 -7.809 1.00 40.75 82 GLU A O 1
ATOM 618 N N . ALA A 1 83 ? 13.809 7.104 -9.969 1.00 41.06 83 ALA A N 1
ATOM 619 C CA . ALA A 1 83 ? 15.235 6.800 -9.872 1.00 41.06 83 ALA A CA 1
ATOM 620 C C . ALA A 1 83 ? 16.080 7.961 -9.316 1.00 41.06 83 ALA A C 1
ATOM 622 O O . ALA A 1 83 ? 17.153 7.702 -8.777 1.00 41.06 83 ALA A O 1
ATOM 623 N N . GLU A 1 84 ? 15.608 9.211 -9.372 1.00 42.16 84 GLU A N 1
ATOM 624 C CA . GLU A 1 84 ? 16.233 10.331 -8.653 1.00 42.16 84 GLU A CA 1
ATOM 625 C C . GLU A 1 84 ? 16.139 10.108 -7.140 1.00 42.16 84 GLU A C 1
ATOM 627 O O . GLU A 1 84 ? 17.116 10.335 -6.426 1.00 42.16 84 GLU A O 1
ATOM 632 N N . LEU A 1 85 ? 15.028 9.532 -6.667 1.00 38.38 85 LEU A N 1
ATOM 633 C CA . LEU A 1 85 ? 14.868 9.108 -5.276 1.00 38.38 85 LEU A CA 1
ATOM 634 C C . LEU A 1 85 ? 15.903 8.038 -4.878 1.00 38.38 85 LEU A C 1
ATOM 636 O O . LEU A 1 85 ? 16.424 8.080 -3.773 1.00 38.38 85 LEU A O 1
ATOM 640 N N . HIS A 1 86 ? 16.259 7.132 -5.796 1.00 40.78 86 HIS A N 1
ATOM 641 C CA . HIS A 1 86 ? 17.301 6.109 -5.605 1.00 40.78 86 HIS A CA 1
ATOM 642 C C . HIS A 1 86 ? 18.741 6.608 -5.837 1.00 40.78 86 HIS A C 1
ATOM 644 O O . HIS A 1 86 ? 19.689 5.870 -5.577 1.00 40.78 86 HIS A O 1
ATOM 650 N N . SER A 1 87 ? 18.919 7.825 -6.362 1.00 43.72 87 SER A N 1
ATOM 651 C CA . SER A 1 87 ? 20.233 8.467 -6.543 1.00 43.72 87 SER A CA 1
ATOM 652 C C . SER A 1 87 ? 20.701 9.231 -5.302 1.00 43.72 87 SER A C 1
ATOM 654 O O . SER A 1 87 ? 21.864 9.628 -5.202 1.00 43.72 87 SER A O 1
ATOM 656 N N . LEU A 1 88 ? 19.791 9.425 -4.347 1.00 41.22 88 LEU A N 1
ATOM 657 C CA . LEU A 1 88 ? 20.103 9.912 -3.017 1.00 41.22 88 LEU A CA 1
ATOM 658 C C . LEU A 1 88 ? 20.873 8.822 -2.252 1.00 41.22 88 LEU A C 1
ATOM 660 O O . LEU A 1 88 ? 20.652 7.633 -2.497 1.00 41.22 88 LEU A O 1
ATOM 664 N N . PRO A 1 89 ? 21.767 9.190 -1.315 1.00 46.91 89 PRO A N 1
ATOM 665 C CA . PRO A 1 89 ? 22.307 8.232 -0.357 1.00 46.91 89 PRO A CA 1
ATOM 666 C C . PRO A 1 89 ? 21.164 7.388 0.232 1.00 46.91 89 PRO A C 1
ATOM 668 O O . PRO A 1 89 ? 20.101 7.962 0.486 1.00 46.91 89 PRO A O 1
ATOM 671 N N . PRO A 1 90 ? 21.338 6.070 0.444 1.00 54.44 90 PRO A N 1
ATOM 672 C CA . PRO A 1 90 ? 20.266 5.183 0.900 1.00 54.44 90 PRO A CA 1
ATOM 673 C C . PRO A 1 90 ? 19.498 5.725 2.112 1.00 54.44 90 PRO A C 1
ATOM 675 O O . PRO A 1 90 ? 18.273 5.634 2.138 1.00 54.44 90 PRO A O 1
ATOM 678 N N . GLU A 1 91 ? 20.185 6.384 3.054 1.00 54.25 91 GLU A N 1
ATOM 679 C CA . GLU A 1 91 ? 19.534 7.039 4.195 1.00 54.25 91 GLU A CA 1
ATOM 680 C C . GLU A 1 91 ? 18.625 8.216 3.791 1.00 54.25 91 GLU A C 1
ATOM 682 O O . GLU A 1 91 ? 17.523 8.363 4.311 1.00 54.25 91 GLU A O 1
ATOM 687 N N . VAL A 1 92 ? 19.043 9.046 2.832 1.00 54.53 92 VAL A N 1
ATOM 688 C CA . VAL A 1 92 ? 18.276 10.220 2.373 1.00 54.53 92 VAL A CA 1
ATOM 689 C C . VAL A 1 92 ? 17.092 9.798 1.495 1.00 54.53 92 VAL A C 1
ATOM 691 O O . VAL A 1 92 ? 16.020 10.401 1.567 1.00 54.53 92 VAL A O 1
ATOM 694 N N . ALA A 1 93 ? 17.264 8.741 0.696 1.00 59.53 93 ALA A N 1
ATOM 695 C CA . ALA A 1 93 ? 16.181 8.101 -0.044 1.00 59.53 93 ALA A CA 1
ATOM 696 C C . ALA A 1 93 ? 15.128 7.523 0.913 1.00 59.53 93 ALA A C 1
ATOM 698 O O . ALA A 1 93 ? 13.939 7.796 0.750 1.00 59.53 93 ALA A O 1
ATOM 699 N N . SER A 1 94 ? 15.570 6.784 1.937 1.00 64.25 94 SER A N 1
ATOM 700 C CA . SER A 1 94 ? 14.700 6.175 2.948 1.00 64.25 94 SER A CA 1
ATOM 701 C C . SER A 1 94 ? 13.909 7.235 3.721 1.00 64.25 94 SER A C 1
ATOM 703 O O . SER A 1 94 ? 12.687 7.136 3.826 1.00 64.25 94 SER A O 1
ATOM 705 N N . GLU A 1 95 ? 14.540 8.335 4.146 1.00 68.00 95 GLU A N 1
ATOM 706 C CA . GLU A 1 95 ? 13.844 9.412 4.860 1.00 68.00 95 GLU A CA 1
ATOM 707 C C . GLU A 1 95 ? 12.822 10.156 3.979 1.00 68.00 95 GLU A C 1
ATOM 709 O O . GLU A 1 95 ? 11.697 10.426 4.413 1.00 68.00 95 GLU A O 1
ATOM 714 N N . ALA A 1 96 ? 13.157 10.444 2.717 1.00 71.19 96 ALA A N 1
ATOM 715 C CA . ALA A 1 96 ? 12.216 11.056 1.778 1.00 71.19 96 ALA A CA 1
ATOM 716 C C . ALA A 1 96 ? 11.012 10.139 1.496 1.00 71.19 96 ALA A C 1
ATOM 718 O O . ALA A 1 96 ? 9.865 10.601 1.502 1.00 71.19 96 ALA A O 1
ATOM 719 N N . VAL A 1 97 ? 11.261 8.838 1.304 1.00 71.12 97 VAL A N 1
ATOM 720 C CA . VAL A 1 97 ? 10.217 7.813 1.173 1.00 71.12 97 VAL A CA 1
ATOM 721 C C . VAL A 1 97 ? 9.356 7.782 2.432 1.00 71.12 97 VAL A C 1
ATOM 723 O O . VAL A 1 97 ? 8.130 7.831 2.330 1.00 71.12 97 VAL A O 1
ATOM 726 N N . ARG A 1 98 ? 9.960 7.800 3.624 1.00 75.00 98 ARG A N 1
ATOM 727 C CA . ARG A 1 98 ? 9.237 7.785 4.899 1.00 75.00 98 ARG A CA 1
ATOM 728 C C . ARG A 1 98 ? 8.313 8.987 5.055 1.00 75.00 98 ARG A C 1
ATOM 730 O O . ARG A 1 98 ? 7.147 8.811 5.387 1.00 75.00 98 ARG A O 1
ATOM 737 N N . GLN A 1 99 ? 8.767 10.193 4.718 1.00 77.44 99 GLN A N 1
ATOM 738 C CA . GLN A 1 99 ? 7.920 11.394 4.757 1.00 77.44 99 GLN A CA 1
ATOM 739 C C . GLN A 1 99 ? 6.739 11.325 3.777 1.00 77.44 99 GLN A C 1
ATOM 741 O O . GLN A 1 99 ? 5.663 11.873 4.037 1.00 77.44 99 GLN A O 1
ATOM 746 N N . VAL A 1 100 ? 6.920 10.693 2.615 1.00 76.56 100 VAL A N 1
ATOM 747 C CA . VAL A 1 100 ? 5.821 10.450 1.671 1.00 76.56 100 VAL A CA 1
ATOM 748 C C . VAL A 1 100 ? 4.832 9.435 2.247 1.00 76.56 100 VAL A C 1
ATOM 750 O O . VAL A 1 100 ? 3.630 9.705 2.229 1.00 76.56 100 VAL A O 1
ATOM 753 N N . GLN A 1 101 ? 5.320 8.330 2.816 1.00 77.06 101 GLN A N 1
ATOM 754 C CA . GLN A 1 101 ? 4.483 7.308 3.448 1.00 77.06 101 GLN A CA 1
ATOM 755 C C . GLN A 1 101 ? 3.702 7.860 4.649 1.00 77.06 101 GLN A C 1
ATOM 757 O O . GLN A 1 101 ? 2.488 7.682 4.728 1.00 77.06 101 GLN A O 1
ATOM 762 N N . GLU A 1 102 ? 4.353 8.606 5.544 1.00 85.62 102 GLU A N 1
ATOM 763 C CA . GLU A 1 102 ? 3.693 9.256 6.682 1.00 85.62 102 GLU A CA 1
ATOM 764 C C . GLU A 1 102 ? 2.563 10.181 6.202 1.00 85.62 102 GLU A C 1
ATOM 766 O O . GLU A 1 102 ? 1.435 10.084 6.687 1.00 85.62 102 GLU A O 1
ATOM 771 N N . ARG A 1 103 ? 2.815 11.035 5.196 1.00 81.38 103 ARG A N 1
ATOM 772 C CA . ARG A 1 103 ? 1.775 11.900 4.605 1.00 81.38 103 ARG A CA 1
ATOM 773 C C . ARG A 1 103 ? 0.619 11.108 4.005 1.00 81.38 103 ARG A C 1
ATOM 775 O O . ARG A 1 103 ? -0.530 11.522 4.158 1.00 81.38 103 ARG A O 1
ATOM 782 N N . TYR A 1 104 ? 0.906 9.998 3.331 1.00 80.00 104 TYR A N 1
ATOM 783 C CA . TYR A 1 104 ? -0.127 9.122 2.793 1.00 80.00 104 TYR A CA 1
ATOM 784 C C . TYR A 1 104 ? -1.024 8.580 3.912 1.00 80.00 104 TYR A C 1
ATOM 786 O O . TYR A 1 104 ? -2.244 8.721 3.841 1.00 80.00 104 TYR A O 1
ATOM 794 N N . TYR A 1 105 ? -0.441 8.044 4.985 1.00 84.56 105 TYR A N 1
ATOM 795 C CA . TYR A 1 105 ? -1.209 7.494 6.103 1.00 84.56 105 TYR A CA 1
ATOM 796 C C . TYR A 1 105 ? -1.968 8.562 6.900 1.00 84.56 105 TYR A C 1
ATOM 798 O O . TYR A 1 105 ? -3.073 8.299 7.380 1.00 84.56 105 TYR A O 1
ATOM 806 N N . TRP A 1 106 ? -1.446 9.791 6.966 1.00 87.56 106 TRP A N 1
ATOM 807 C CA . TRP A 1 106 ? -2.196 10.942 7.473 1.00 87.56 106 TRP A CA 1
ATOM 808 C C . TRP A 1 106 ? -3.482 11.196 6.688 1.00 87.56 106 TRP A C 1
ATOM 810 O O . TRP A 1 106 ? -4.520 11.442 7.296 1.00 87.56 106 TRP A O 1
ATOM 820 N N . GLN A 1 107 ? -3.435 11.104 5.359 1.00 82.12 107 GLN A N 1
ATOM 821 C CA . GLN A 1 107 ? -4.618 11.268 4.511 1.00 82.12 107 GLN A CA 1
ATOM 822 C C . GLN A 1 107 ? -5.540 10.045 4.566 1.00 82.12 107 GLN A C 1
ATOM 824 O O . GLN A 1 107 ? -6.760 10.190 4.601 1.00 82.12 107 GLN A O 1
ATOM 829 N N . TRP A 1 108 ? -4.974 8.837 4.613 1.00 88.94 108 TRP A N 1
ATOM 830 C CA . TRP A 1 108 ? -5.719 7.580 4.695 1.00 88.94 108 TRP A CA 1
ATOM 831 C C . TRP A 1 108 ? -6.651 7.521 5.914 1.00 88.94 108 TRP A C 1
ATOM 833 O O . TRP A 1 108 ? -7.763 7.002 5.821 1.00 88.94 108 TRP A O 1
ATOM 843 N N . MET A 1 109 ? -6.253 8.122 7.041 1.00 90.19 109 MET A N 1
ATOM 844 C CA . MET A 1 109 ? -7.085 8.228 8.247 1.00 90.19 109 MET A CA 1
ATOM 845 C C . MET A 1 109 ? -8.422 8.965 8.037 1.00 90.19 109 MET A C 1
ATOM 847 O O . MET A 1 109 ? -9.358 8.782 8.828 1.00 90.19 109 MET A O 1
ATOM 851 N N . ASP A 1 110 ? -8.527 9.750 6.965 1.00 90.81 110 ASP A N 1
ATOM 852 C CA . ASP A 1 110 ? -9.710 10.499 6.542 1.00 90.81 110 ASP A CA 1
ATOM 853 C C . ASP A 1 110 ? -10.410 9.878 5.315 1.00 90.81 110 ASP A C 1
ATOM 855 O O . ASP A 1 110 ? -11.442 10.378 4.864 1.00 90.81 110 ASP A O 1
ATOM 859 N N . MET A 1 111 ? -9.911 8.749 4.799 1.00 84.19 111 MET A N 1
ATOM 860 C CA . MET A 1 111 ? -10.498 8.040 3.660 1.00 84.19 111 MET A CA 1
ATOM 861 C C . MET A 1 111 ? -11.432 6.903 4.105 1.00 84.19 111 MET A C 1
ATOM 863 O O . MET A 1 111 ? -11.152 6.222 5.092 1.00 84.19 111 MET A O 1
ATOM 867 N N . PRO A 1 112 ? -12.548 6.655 3.393 1.00 81.50 112 PRO A N 1
ATOM 868 C CA . PRO A 1 112 ? -13.393 5.483 3.612 1.00 81.50 112 PRO A CA 1
ATOM 869 C C . PRO A 1 112 ? -12.618 4.176 3.420 1.00 81.50 112 PRO A C 1
ATOM 871 O O . PRO A 1 112 ? -12.068 3.936 2.347 1.00 81.50 112 PRO A O 1
ATOM 874 N N . VAL A 1 113 ? -12.626 3.295 4.423 1.00 82.88 113 VAL A N 1
ATOM 875 C CA . VAL A 1 113 ? -11.969 1.984 4.331 1.00 82.88 113 VAL A CA 1
ATOM 876 C C . VAL A 1 113 ? -13.032 0.880 4.305 1.00 82.88 113 VAL A C 1
ATOM 878 O O . VAL A 1 113 ? -13.817 0.773 5.253 1.00 82.88 113 VAL A O 1
ATOM 881 N N . PRO A 1 114 ? -13.072 0.020 3.267 1.00 81.19 114 PRO A N 1
ATOM 882 C CA . PRO A 1 114 ? -14.037 -1.082 3.172 1.00 81.19 114 PRO A CA 1
ATOM 883 C C . PRO A 1 114 ? -14.040 -2.003 4.400 1.00 81.19 114 PRO A C 1
ATOM 885 O O . PRO A 1 114 ? -15.101 -2.381 4.886 1.00 81.19 114 PRO A O 1
ATOM 888 N N . ALA A 1 115 ? -12.855 -2.266 4.955 1.00 80.81 115 ALA A N 1
ATOM 889 C CA . ALA A 1 115 ? -12.616 -2.965 6.221 1.00 80.81 115 ALA A CA 1
ATOM 890 C C . ALA A 1 115 ? -13.483 -2.510 7.399 1.00 80.81 115 ALA A C 1
ATOM 892 O O . ALA A 1 115 ? -13.859 -3.287 8.276 1.00 80.81 115 ALA A O 1
ATOM 893 N N . LEU A 1 116 ? -13.728 -1.202 7.435 1.00 87.06 116 LEU A N 1
ATOM 894 C CA . LEU A 1 116 ? -14.393 -0.491 8.512 1.00 87.06 116 LEU A CA 1
ATOM 895 C C . LEU A 1 116 ? -15.839 -0.172 8.124 1.00 87.06 116 LEU A C 1
ATOM 897 O O . LEU A 1 116 ? -16.407 0.811 8.604 1.00 87.06 116 LEU A O 1
ATOM 901 N N . ASP A 1 117 ? -16.421 -0.991 7.244 1.00 86.00 117 ASP A N 1
ATOM 902 C CA . ASP A 1 117 ? -17.762 -0.829 6.680 1.00 86.00 117 ASP A CA 1
ATOM 903 C C . ASP A 1 117 ? -17.915 0.511 5.930 1.00 86.00 117 ASP A C 1
ATOM 905 O O . ASP A 1 117 ? -18.923 1.209 6.049 1.00 86.00 117 ASP A O 1
ATOM 909 N N . GLY A 1 118 ? -16.865 0.915 5.202 1.00 82.06 118 GLY A N 1
ATOM 910 C CA . GLY A 1 118 ? -16.817 2.174 4.453 1.00 82.06 118 GLY A CA 1
ATOM 911 C C . GLY A 1 118 ? -16.613 3.420 5.321 1.00 82.06 118 GLY A C 1
ATOM 912 O O . GLY A 1 118 ? -16.781 4.539 4.840 1.00 82.06 118 GLY A O 1
ATOM 913 N N . ARG A 1 119 ? -16.268 3.266 6.604 1.00 89.56 119 ARG A N 1
ATOM 914 C CA . ARG A 1 119 ? -15.963 4.391 7.502 1.00 89.56 119 ARG A CA 1
ATOM 915 C C . ARG A 1 119 ? -14.490 4.769 7.434 1.00 89.56 119 ARG A C 1
ATOM 917 O O . ARG A 1 119 ? -13.643 3.950 7.089 1.00 89.56 119 ARG A O 1
ATOM 924 N N . THR A 1 120 ? -14.190 6.004 7.821 1.00 91.75 120 THR A N 1
ATOM 925 C CA . THR A 1 120 ? -12.804 6.448 7.993 1.00 91.75 120 THR A CA 1
ATOM 926 C C . THR A 1 120 ? -12.214 5.888 9.291 1.00 91.75 120 THR A C 1
ATOM 928 O O . THR A 1 120 ? -12.964 5.715 10.263 1.00 91.75 120 THR A O 1
ATOM 931 N N . PRO A 1 121 ? -10.895 5.637 9.367 1.00 93.69 121 PRO A N 1
ATOM 932 C CA . PRO A 1 121 ? -10.231 5.220 10.600 1.00 93.69 121 PRO A CA 1
ATOM 933 C C . PRO A 1 121 ? -10.501 6.166 11.777 1.00 93.69 121 PRO A C 1
ATOM 935 O O . PRO A 1 121 ? -10.873 5.702 12.857 1.00 93.69 121 PRO A O 1
ATOM 938 N N . ARG A 1 122 ? -10.451 7.492 11.559 1.00 96.06 122 ARG A N 1
ATOM 939 C CA . ARG A 1 122 ? -10.784 8.499 12.592 1.00 96.06 122 ARG A CA 1
ATOM 940 C C . ARG A 1 122 ? -12.199 8.355 13.135 1.00 96.06 122 ARG A C 1
ATOM 942 O O . ARG A 1 122 ? -12.425 8.516 14.334 1.00 96.06 122 ARG A O 1
ATOM 949 N N . HIS A 1 123 ? -13.166 8.072 12.265 1.00 96.25 123 HIS A N 1
ATOM 950 C CA . HIS A 1 123 ? -14.544 7.846 12.685 1.00 96.25 123 HIS A CA 1
ATOM 951 C C . HIS A 1 123 ? -14.653 6.513 13.430 1.00 96.25 123 HIS A C 1
ATOM 953 O O . HIS A 1 123 ? -15.154 6.467 14.553 1.00 96.25 123 HIS A O 1
ATOM 959 N N . ALA A 1 124 ? -14.167 5.429 12.830 1.00 95.25 124 ALA A N 1
ATOM 960 C CA . ALA A 1 124 ? -14.297 4.081 13.365 1.00 95.25 124 ALA A CA 1
ATOM 961 C C . ALA A 1 124 ? -13.639 3.922 14.748 1.00 95.25 124 ALA A C 1
ATOM 963 O O . ALA A 1 124 ? -14.219 3.268 15.613 1.00 95.25 124 ALA A O 1
ATOM 964 N N . ALA A 1 125 ? -12.505 4.584 14.999 1.00 96.06 125 ALA A N 1
ATOM 965 C CA . ALA A 1 125 ? -11.808 4.538 16.287 1.00 96.06 125 ALA A CA 1
ATOM 966 C C . ALA A 1 125 ? -12.648 5.093 17.455 1.00 96.06 125 ALA A C 1
ATOM 968 O O . ALA A 1 125 ? -12.517 4.641 18.594 1.00 96.06 125 ALA A O 1
ATOM 969 N N . ARG A 1 126 ? -13.563 6.033 17.177 1.00 95.19 126 ARG A N 1
ATOM 970 C CA . ARG A 1 126 ? -14.463 6.638 18.178 1.00 95.19 126 ARG A CA 1
ATOM 971 C C . ARG A 1 126 ? -15.685 5.772 18.493 1.00 95.19 126 ARG A C 1
ATOM 973 O O . ARG A 1 126 ? -16.369 6.011 19.488 1.00 95.19 126 ARG A O 1
ATOM 980 N N . LEU A 1 127 ? -15.985 4.777 17.660 1.00 93.69 127 LEU A N 1
ATOM 981 C CA . LEU A 1 127 ? -17.149 3.911 17.821 1.00 93.69 127 LEU A CA 1
ATOM 982 C C . LEU A 1 127 ? -16.766 2.652 18.596 1.00 93.69 127 LEU A C 1
ATOM 984 O O . LEU A 1 127 ? -15.963 1.852 18.125 1.00 93.69 127 LEU A O 1
ATOM 988 N N . LYS A 1 128 ? -17.412 2.408 19.743 1.00 91.38 128 LYS A N 1
ATOM 989 C CA . LYS A 1 128 ? -17.152 1.211 20.569 1.00 91.38 128 LYS A CA 1
ATOM 990 C C . LYS A 1 128 ? -17.264 -0.100 19.780 1.00 91.38 128 LYS A C 1
ATOM 992 O O . LYS A 1 128 ? -16.487 -1.014 20.018 1.00 91.38 128 LYS A O 1
ATOM 997 N N . THR A 1 129 ? -18.202 -0.173 18.837 1.00 90.81 129 THR A N 1
ATOM 998 C CA . THR A 1 129 ? -18.448 -1.361 18.005 1.00 90.81 129 THR A CA 1
ATOM 999 C C . THR A 1 129 ? -17.397 -1.581 16.917 1.00 90.81 129 THR A C 1
ATOM 1001 O O . THR A 1 129 ? -17.193 -2.719 16.511 1.00 90.81 129 THR A O 1
ATOM 1004 N N . GLN A 1 130 ? -16.718 -0.524 16.45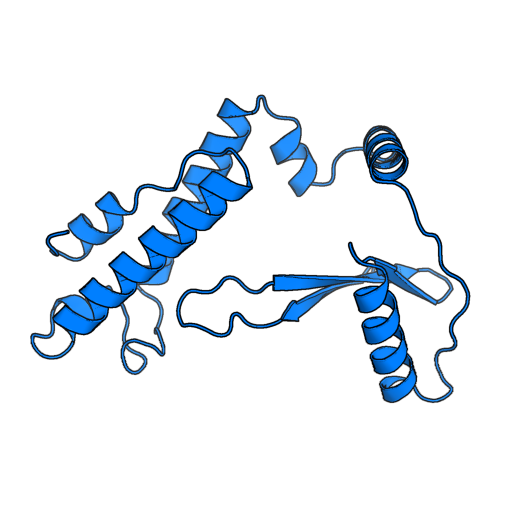6 1.00 90.38 130 GLN A N 1
ATOM 1005 C CA . GLN A 1 130 ? -15.732 -0.602 15.369 1.00 90.38 130 GLN A CA 1
ATOM 1006 C C . GLN A 1 130 ? -14.288 -0.496 15.864 1.00 90.38 130 GLN A C 1
ATOM 1008 O O . GLN A 1 130 ? -13.382 -0.897 15.141 1.00 90.38 130 GLN A O 1
ATOM 1013 N N . LYS A 1 131 ? -14.056 -0.010 17.092 1.00 93.38 131 LYS A N 1
ATOM 1014 C CA . LYS A 1 131 ? -12.718 0.196 17.666 1.00 93.38 131 LYS A CA 1
ATOM 1015 C C . LYS A 1 131 ? -11.834 -1.051 17.552 1.00 93.38 131 LYS A C 1
ATOM 1017 O O . LYS A 1 131 ? -10.697 -0.941 17.114 1.00 93.38 131 LYS A O 1
ATOM 1022 N N . ALA A 1 132 ? -12.373 -2.232 17.865 1.00 92.44 132 ALA A N 1
ATOM 1023 C CA . ALA A 1 132 ? -11.643 -3.496 17.744 1.00 92.44 132 ALA A CA 1
ATOM 1024 C C . ALA A 1 132 ? -11.221 -3.806 16.295 1.00 92.44 132 ALA A C 1
ATOM 1026 O O . ALA A 1 132 ? -10.101 -4.253 16.073 1.00 92.44 132 ALA A O 1
ATOM 1027 N N . LYS A 1 133 ? -12.068 -3.499 15.300 1.00 90.06 133 LYS A N 1
ATOM 1028 C CA . LYS A 1 133 ? -11.718 -3.658 13.879 1.00 90.06 133 LYS A CA 1
ATOM 1029 C C . LYS A 1 133 ? -10.587 -2.717 13.461 1.00 90.06 133 LYS A C 1
ATOM 1031 O O . LYS A 1 133 ? -9.747 -3.108 12.664 1.00 90.06 133 LYS A O 1
ATOM 1036 N N . VAL A 1 134 ? -10.555 -1.493 13.997 1.00 93.88 134 VAL A N 1
ATOM 1037 C CA . VAL A 1 134 ? -9.464 -0.542 13.720 1.00 93.88 134 VAL A CA 1
ATOM 1038 C C . VAL A 1 134 ? -8.146 -1.046 14.304 1.00 93.88 134 VAL A C 1
ATOM 1040 O O . VAL A 1 134 ? -7.136 -1.011 13.615 1.00 93.88 134 VAL A O 1
ATOM 1043 N N . VAL A 1 135 ? -8.162 -1.562 15.536 1.00 94.62 135 VAL A N 1
ATOM 1044 C CA . VAL A 1 135 ? -6.974 -2.150 16.181 1.00 94.62 135 VAL A CA 1
ATOM 1045 C C . VAL A 1 135 ? -6.421 -3.315 15.356 1.00 94.62 135 VAL A C 1
ATOM 1047 O O . VAL A 1 135 ? -5.232 -3.337 15.055 1.00 94.62 135 VAL A O 1
ATOM 1050 N N . GLU A 1 136 ? -7.271 -4.258 14.944 1.00 92.00 136 GLU A N 1
ATOM 1051 C CA . GLU A 1 136 ? -6.842 -5.400 14.122 1.00 92.00 136 GLU A CA 1
ATOM 1052 C C . GLU A 1 136 ? -6.322 -4.975 12.742 1.00 92.00 136 GLU A C 1
ATOM 1054 O O . GLU A 1 136 ? -5.324 -5.510 12.258 1.00 92.00 136 GLU A O 1
ATOM 1059 N N . LEU A 1 137 ? -6.945 -3.965 12.128 1.00 91.88 137 LEU A N 1
ATOM 1060 C CA . LEU A 1 137 ? -6.477 -3.399 10.865 1.00 91.88 137 LEU A CA 1
ATOM 1061 C C . LEU A 1 137 ? -5.071 -2.799 11.001 1.00 91.88 137 LEU A C 1
ATOM 1063 O O . LEU A 1 137 ? -4.211 -3.085 10.175 1.00 91.88 137 LEU A O 1
ATOM 1067 N N . LEU A 1 138 ? -4.810 -2.014 12.050 1.00 92.44 138 LEU A N 1
ATOM 1068 C CA . LEU A 1 138 ? -3.483 -1.433 12.274 1.00 92.44 138 LEU A CA 1
ATOM 1069 C C . LEU A 1 138 ? -2.419 -2.503 12.541 1.00 92.44 138 LEU A C 1
ATOM 1071 O O . LEU A 1 138 ? -1.326 -2.414 11.993 1.00 92.44 138 LEU A O 1
ATOM 1075 N N . LYS A 1 139 ? -2.7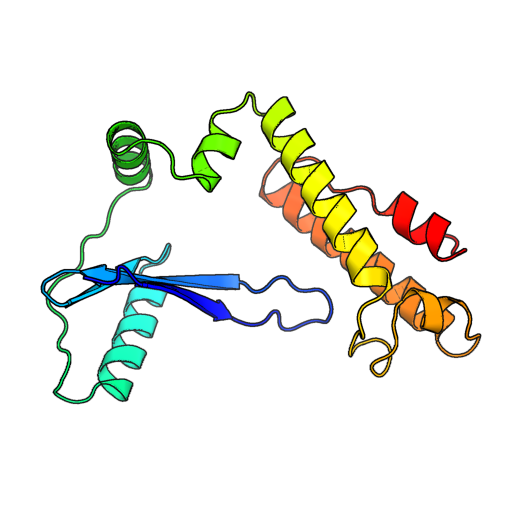42 -3.548 13.312 1.00 90.94 139 LYS A N 1
ATOM 1076 C CA . LYS A 1 139 ? -1.828 -4.685 13.522 1.00 90.94 139 LYS A CA 1
ATOM 1077 C C . LYS A 1 139 ? -1.506 -5.417 12.223 1.00 90.94 139 LYS A C 1
ATOM 1079 O O . LYS A 1 139 ? -0.368 -5.831 12.022 1.00 90.94 139 LYS A O 1
ATOM 1084 N N . THR A 1 140 ? -2.496 -5.565 11.344 1.00 85.56 140 THR A N 1
ATOM 1085 C CA . THR A 1 140 ? -2.306 -6.182 10.025 1.00 85.56 140 THR A CA 1
ATOM 1086 C C . THR A 1 140 ? -1.365 -5.339 9.168 1.00 85.56 140 THR A C 1
ATOM 1088 O O . THR A 1 140 ? -0.398 -5.875 8.639 1.00 85.56 140 THR A O 1
ATOM 1091 N N . LEU A 1 141 ? -1.580 -4.020 9.111 1.00 85.50 141 LEU A N 1
ATOM 1092 C CA . LEU A 1 141 ? -0.706 -3.096 8.379 1.00 85.50 141 LEU A CA 1
ATOM 1093 C C . LEU A 1 141 ? 0.735 -3.125 8.905 1.00 85.50 141 LEU A C 1
ATOM 1095 O O . LEU A 1 141 ? 1.672 -3.215 8.118 1.00 85.50 141 LEU A O 1
ATOM 1099 N N . GLU A 1 142 ? 0.926 -3.110 10.228 1.00 88.69 142 GLU A N 1
ATOM 1100 C CA . GLU A 1 142 ? 2.260 -3.233 10.826 1.00 88.69 142 GLU A CA 1
ATOM 1101 C C . GLU A 1 142 ? 2.918 -4.574 10.493 1.00 88.69 142 GLU A C 1
ATOM 1103 O O . GLU A 1 142 ? 4.121 -4.633 10.244 1.00 88.69 142 GLU A O 1
ATOM 1108 N N . HIS A 1 143 ? 2.158 -5.668 10.496 1.00 85.00 143 HIS A N 1
ATOM 1109 C CA . HIS A 1 143 ? 2.688 -6.976 10.131 1.00 85.00 143 HIS A CA 1
ATOM 1110 C C . HIS A 1 143 ? 3.141 -7.011 8.666 1.00 85.00 143 HIS A C 1
ATOM 1112 O O . HIS A 1 143 ? 4.258 -7.446 8.388 1.00 85.00 143 HIS A O 1
ATOM 1118 N N . GLU A 1 144 ? 2.306 -6.527 7.746 1.00 75.56 144 GLU A N 1
ATOM 1119 C CA . GLU A 1 144 ? 2.622 -6.458 6.316 1.00 75.56 144 GLU A CA 1
ATOM 1120 C C . GLU A 1 144 ? 3.857 -5.590 6.052 1.00 75.56 144 GLU A C 1
ATOM 1122 O O . GLU A 1 144 ? 4.747 -5.995 5.302 1.00 75.56 144 GLU A O 1
ATOM 1127 N N . GLU A 1 145 ? 3.961 -4.447 6.729 1.00 82.69 145 GLU A N 1
ATOM 1128 C CA . GLU A 1 145 ? 5.113 -3.556 6.613 1.00 82.69 145 GLU A CA 1
ATOM 1129 C C . GLU A 1 145 ? 6.403 -4.202 7.128 1.00 82.69 145 GLU A C 1
ATOM 1131 O O . GLU A 1 145 ? 7.439 -4.131 6.470 1.00 82.69 145 GLU A O 1
ATOM 1136 N N . ASN A 1 146 ? 6.350 -4.901 8.265 1.00 81.06 146 ASN A N 1
ATOM 1137 C CA . ASN A 1 146 ? 7.507 -5.634 8.782 1.00 81.06 146 ASN A CA 1
ATOM 1138 C C . ASN A 1 146 ? 7.967 -6.736 7.818 1.00 81.06 146 ASN A C 1
ATOM 1140 O O . ASN A 1 146 ? 9.167 -6.944 7.638 1.00 81.06 146 ASN A O 1
ATOM 1144 N N . VAL A 1 147 ? 7.024 -7.440 7.184 1.00 75.25 147 VAL A N 1
ATOM 1145 C CA . VAL A 1 147 ? 7.338 -8.465 6.179 1.00 75.25 147 VAL A CA 1
ATOM 1146 C C . VAL A 1 147 ? 7.988 -7.835 4.943 1.00 75.25 147 VAL A C 1
ATOM 1148 O O . VAL A 1 147 ? 8.985 -8.372 4.456 1.00 75.25 147 VAL A O 1
ATOM 1151 N N . ARG A 1 148 ? 7.473 -6.695 4.459 1.00 82.50 148 ARG A N 1
ATOM 1152 C CA . ARG A 1 148 ? 8.063 -5.942 3.339 1.00 82.50 148 ARG A CA 1
ATOM 1153 C C . ARG A 1 148 ? 9.486 -5.491 3.665 1.00 82.50 148 ARG A C 1
ATOM 1155 O O . ARG A 1 148 ? 10.410 -5.817 2.924 1.00 82.50 148 ARG A O 1
ATOM 1162 N N . ALA A 1 149 ? 9.660 -4.797 4.787 1.00 76.94 149 ALA A N 1
ATOM 1163 C CA . ALA A 1 149 ? 10.940 -4.255 5.225 1.00 76.94 149 ALA A CA 1
ATOM 1164 C C . ALA A 1 149 ? 12.005 -5.357 5.362 1.00 76.94 149 ALA A C 1
ATOM 1166 O O . ALA A 1 149 ? 13.106 -5.231 4.829 1.00 76.94 149 ALA A O 1
ATOM 1167 N N . ALA A 1 150 ? 11.648 -6.501 5.958 1.00 73.19 150 ALA A N 1
ATOM 1168 C CA . ALA A 1 150 ? 12.547 -7.649 6.067 1.00 73.19 150 ALA A CA 1
ATOM 1169 C C . ALA A 1 150 ? 12.938 -8.250 4.704 1.00 73.19 150 ALA A C 1
ATOM 1171 O O . ALA A 1 150 ? 14.078 -8.680 4.529 1.00 73.19 150 ALA A O 1
ATOM 1172 N N . ALA A 1 151 ? 12.013 -8.291 3.739 1.00 65.06 151 ALA A N 1
ATOM 1173 C CA . ALA A 1 151 ? 12.287 -8.801 2.395 1.00 65.06 151 ALA A CA 1
ATOM 1174 C C . ALA A 1 151 ? 13.182 -7.858 1.570 1.00 65.06 151 ALA A C 1
ATOM 1176 O O . ALA A 1 151 ? 13.950 -8.323 0.727 1.00 65.06 151 ALA A O 1
ATOM 1177 N N . GLU A 1 152 ? 13.083 -6.552 1.814 1.00 72.62 152 GLU A N 1
ATOM 1178 C CA . GLU A 1 152 ? 13.817 -5.506 1.090 1.00 72.62 152 GLU A CA 1
ATOM 1179 C C . GLU A 1 152 ? 15.114 -5.079 1.798 1.00 72.62 152 GLU A C 1
ATOM 1181 O O . GLU A 1 152 ? 15.941 -4.395 1.196 1.00 72.62 152 GLU A O 1
ATOM 1186 N N . GLY A 1 153 ? 15.334 -5.530 3.038 1.00 76.06 153 GLY A N 1
ATOM 1187 C CA . GLY A 1 153 ? 16.479 -5.127 3.858 1.00 76.06 153 GLY A CA 1
ATOM 1188 C C . GLY A 1 153 ? 16.404 -3.667 4.314 1.00 76.06 153 GLY A C 1
ATOM 1189 O O . GLY A 1 153 ? 17.446 -3.043 4.504 1.00 76.06 153 GLY A O 1
ATOM 1190 N N . ASP A 1 154 ? 15.189 -3.137 4.450 1.00 76.75 154 ASP A N 1
ATOM 1191 C CA . ASP A 1 154 ? 14.887 -1.756 4.839 1.00 76.75 154 ASP A CA 1
ATOM 1192 C C . ASP A 1 154 ? 14.340 -1.700 6.278 1.00 76.75 154 ASP A C 1
ATOM 1194 O O . ASP A 1 154 ? 14.034 -2.733 6.884 1.00 76.75 154 ASP A O 1
ATOM 1198 N N . GLU A 1 155 ? 14.213 -0.500 6.839 1.00 80.69 155 GLU A N 1
ATOM 1199 C CA . GLU A 1 155 ? 13.563 -0.288 8.134 1.00 80.69 155 GLU A CA 1
ATOM 1200 C C . GLU A 1 155 ? 12.038 -0.136 7.955 1.00 80.69 155 GLU A C 1
ATOM 1202 O O . GLU A 1 155 ? 11.593 0.598 7.068 1.00 80.69 155 GLU A O 1
ATOM 1207 N N . PRO A 1 156 ? 11.204 -0.817 8.766 1.00 83.69 156 PRO A N 1
ATOM 1208 C CA . PRO A 1 156 ? 9.756 -0.689 8.658 1.00 83.69 156 PRO A CA 1
ATOM 1209 C C . PRO A 1 156 ? 9.281 0.703 9.083 1.00 83.69 156 PRO A C 1
ATOM 1211 O O . PRO A 1 156 ? 9.774 1.288 10.050 1.00 83.69 156 PRO A O 1
ATOM 1214 N N . LEU A 1 157 ? 8.249 1.207 8.409 1.00 84.56 157 LEU A N 1
ATOM 1215 C CA . LEU A 1 157 ? 7.531 2.397 8.843 1.00 84.56 157 LEU A CA 1
ATOM 1216 C C . LEU A 1 157 ? 6.925 2.187 10.240 1.00 84.56 157 LEU A C 1
ATOM 1218 O O . LEU A 1 157 ? 6.170 1.243 10.481 1.00 84.56 157 LEU A O 1
ATOM 1222 N N . ASP A 1 158 ? 7.189 3.125 11.148 1.00 89.88 158 ASP A N 1
ATOM 1223 C CA . ASP A 1 158 ? 6.555 3.142 12.463 1.00 89.88 158 ASP A CA 1
ATOM 1224 C C . ASP A 1 158 ? 5.145 3.748 12.389 1.00 89.88 158 ASP A C 1
ATOM 1226 O O . ASP A 1 158 ? 4.964 4.949 12.182 1.00 89.88 158 ASP A O 1
ATOM 1230 N N . PHE A 1 159 ? 4.128 2.919 12.621 1.00 91.06 159 PHE A N 1
ATOM 1231 C CA . PHE A 1 159 ? 2.725 3.333 12.677 1.00 91.06 159 PHE A CA 1
ATOM 1232 C C . PHE A 1 159 ? 2.322 3.976 14.010 1.00 91.06 159 PHE A C 1
ATOM 1234 O O . PHE A 1 159 ? 1.156 4.342 14.184 1.00 91.06 159 PHE A O 1
ATOM 1241 N N . GLY A 1 160 ? 3.244 4.164 14.960 1.00 93.25 160 GLY A N 1
ATOM 1242 C CA . GLY A 1 160 ? 2.967 4.762 16.268 1.00 93.25 160 GLY A CA 1
ATOM 1243 C C . GLY A 1 160 ? 2.226 6.105 16.200 1.00 93.25 160 GLY A C 1
ATOM 1244 O O . GLY A 1 160 ? 1.363 6.380 17.039 1.00 93.25 160 GLY A O 1
ATOM 1245 N N . PHE A 1 161 ? 2.480 6.921 15.169 1.00 92.88 161 PHE A N 1
ATOM 1246 C CA . PHE A 1 161 ? 1.745 8.174 14.961 1.00 92.88 161 PHE A CA 1
ATOM 1247 C C . PHE A 1 161 ? 0.257 7.948 14.649 1.00 92.88 161 PHE A C 1
ATOM 1249 O O . PHE A 1 161 ? -0.579 8.711 15.130 1.00 92.88 161 PHE 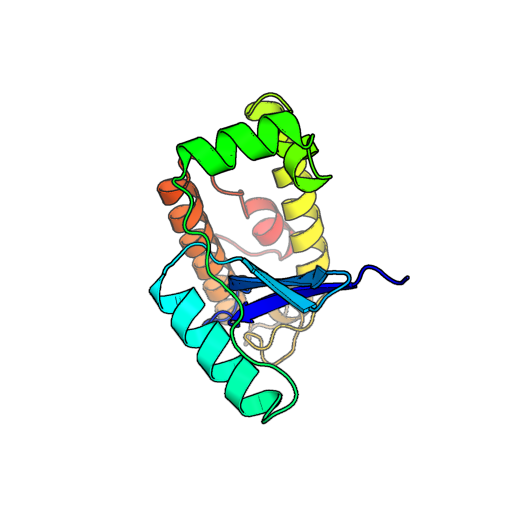A O 1
ATOM 1256 N N . VAL A 1 162 ? -0.087 6.886 13.913 1.00 93.88 162 VAL A N 1
ATOM 1257 C CA . VAL A 1 162 ? -1.474 6.519 13.590 1.00 93.88 162 VAL A CA 1
ATOM 1258 C C . VAL A 1 162 ? -2.198 6.037 14.844 1.00 93.88 162 VAL A C 1
ATOM 1260 O O . VAL A 1 162 ? -3.300 6.502 15.132 1.00 93.88 162 VAL A O 1
ATOM 1263 N N . TRP A 1 163 ? -1.567 5.169 15.644 1.00 96.06 163 TRP A N 1
ATOM 1264 C CA . TRP A 1 163 ? -2.124 4.719 16.928 1.00 96.06 163 TRP A CA 1
ATOM 1265 C C . TRP A 1 163 ? -2.438 5.893 17.853 1.00 96.06 163 TRP A C 1
ATOM 1267 O O . TRP A 1 163 ? -3.553 6.010 18.372 1.00 96.06 163 TRP A O 1
ATOM 1277 N N . LYS A 1 164 ? -1.465 6.797 18.003 1.00 96.00 164 LYS A N 1
ATOM 1278 C CA . LYS A 1 164 ? -1.586 7.991 18.837 1.00 96.00 164 LYS A CA 1
ATOM 1279 C C . LYS A 1 164 ? -2.706 8.908 18.355 1.00 96.00 164 LYS A C 1
ATOM 1281 O O . LYS A 1 164 ? -3.526 9.333 19.165 1.00 96.00 164 LYS A O 1
ATOM 1286 N N . GLU A 1 165 ? -2.760 9.194 17.057 1.00 95.31 165 GLU A N 1
ATOM 1287 C CA . GLU A 1 165 ? -3.768 10.086 16.478 1.00 95.31 165 GLU A CA 1
ATOM 1288 C C . GLU A 1 165 ? -5.190 9.527 16.618 1.00 95.31 165 GLU A C 1
ATOM 1290 O O . GLU A 1 165 ? -6.147 10.267 16.855 1.00 95.31 165 GLU A O 1
ATOM 1295 N N . LEU A 1 166 ? -5.344 8.206 16.515 1.00 94.94 166 LEU A N 1
ATOM 1296 C CA . LEU A 1 166 ? -6.633 7.537 16.671 1.00 94.94 166 LEU A CA 1
ATOM 1297 C C . LEU A 1 166 ? -7.030 7.316 18.143 1.00 94.94 166 LEU A C 1
ATOM 1299 O O . LEU A 1 166 ? -8.147 6.864 18.406 1.00 94.94 166 LEU A O 1
ATOM 1303 N N . GLY A 1 167 ? -6.160 7.652 19.104 1.00 94.44 167 GLY A N 1
ATOM 1304 C CA . GLY A 1 167 ? -6.401 7.439 20.534 1.00 94.44 167 GLY A CA 1
ATOM 1305 C C . GLY A 1 167 ? -6.512 5.955 20.898 1.00 94.44 167 GLY A C 1
ATOM 1306 O O . GLY A 1 167 ? -7.354 5.568 21.718 1.00 94.44 167 GLY A O 1
ATOM 1307 N N . LEU A 1 168 ? -5.722 5.117 20.226 1.00 92.62 168 LEU A N 1
ATOM 1308 C CA . LEU A 1 168 ? -5.690 3.669 20.396 1.00 92.62 168 LEU A CA 1
ATOM 1309 C C . LEU A 1 168 ? -4.400 3.243 21.101 1.00 92.62 168 LEU A C 1
ATOM 1311 O O . LEU A 1 168 ? -3.359 3.878 20.957 1.00 92.62 168 LEU A O 1
ATOM 1315 N N . GLU A 1 169 ? -4.486 2.149 21.851 1.00 89.06 169 GLU A N 1
ATOM 1316 C CA . GLU A 1 169 ? -3.330 1.499 22.468 1.00 89.06 169 GLU A CA 1
ATOM 1317 C C . GLU A 1 169 ? -2.895 0.330 21.585 1.00 89.06 169 GLU A C 1
ATOM 1319 O O . GLU A 1 169 ? -3.753 -0.400 21.073 1.00 89.06 169 GLU A O 1
ATOM 1324 N N . ARG A 1 170 ? -1.579 0.222 21.387 1.00 81.25 170 ARG A N 1
ATOM 1325 C CA . ARG A 1 170 ? -0.918 -0.776 20.541 1.00 81.25 170 ARG A CA 1
ATOM 1326 C C . ARG A 1 170 ? -0.905 -2.150 21.208 1.00 81.25 170 ARG A C 1
ATOM 1328 O O . ARG A 1 170 ? -0.580 -2.198 22.416 1.00 81.25 170 ARG A O 1
#

Sequence (170 aa):
AERWSWNWLERGAMMGGMDRILAHLSRTPDGLLVECMAKGRADDARAMIEACAGGAAAFASRSVQSVQEALARRLKEGPSPEAELHSLPPEVASEAVRQVQERYYWQWMDMPVPALDGRTPRHAARLKTQKAKVVELLKTLEHEENVRAAAEGDEPLDFGFVWKELGLER

pLDDT: mean 77.52, std 15.34, range [36.78, 96.25]

Foldseek 3Di:
DDWDKDFDWDPDPDFQDDTDGLWIWIDDPVGIDIGGPDPVSVVVVQVVCCVVCPVNDDDDDDDDDDPVVVVVVCVVVDDDPLVVLVVPDPVSSQVVVLVVVVVVVVVQQCFQTVQQVRDHLLVQLPDPVRVVSSVVSVVVNQVVQVVVCVVVVHDGHDCVVVCVSSVHDD

Radius of gyration: 20.41 Å; chains: 1; bounding box: 42×29×58 Å

Secondary structure (DSSP, 8-state):
----EEEEEEPPSSTTPPPEEEEEEEEETTEEEEE-SSHHHHHHHHHHHHHHHGGG----------HHHHHHHHHHH---HHHHHTTS-HHHHHHHHHHHHHHHHHHHTTS-BGGGTTB-HHHHHH-TTTHHHHHHHHHHHHHHHHHHHHHHT-PPP-THHHHHHTT---